Protein AF-A0A9C8NZT4-F1 (afdb_monomer_lite)

Foldseek 3Di:
DPPDDDDDDDPDDADDQDFDLVLLVLLCVLCPVPPPCPDDDSDDPPDDDGDNCNVVQVVQVVVVHGDHDDDQDWDWPDDDPDPRTDTDCVSVVVVVVSVVSSVVPD

Structure (mmCIF, N/CA/C/O backbone):
data_AF-A0A9C8NZT4-F1
#
_entry.id   AF-A0A9C8NZT4-F1
#
loop_
_atom_site.group_PDB
_atom_site.id
_atom_site.type_symbol
_atom_site.label_atom_id
_atom_site.label_alt_id
_atom_site.label_comp_id
_atom_site.label_asym_id
_atom_site.label_entity_id
_atom_site.label_seq_id
_atom_site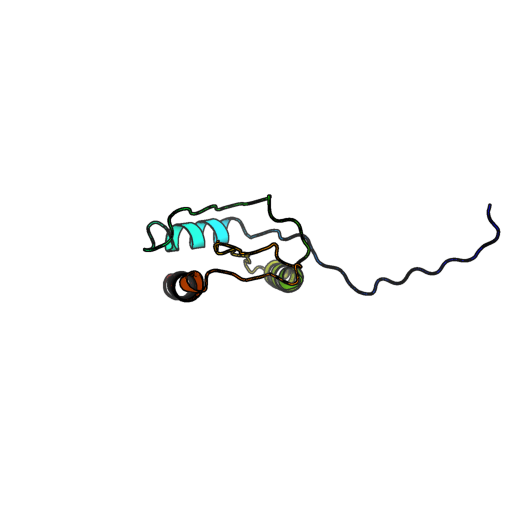.pdbx_PDB_ins_code
_atom_site.Cartn_x
_atom_site.Cartn_y
_atom_site.Cartn_z
_atom_site.occupancy
_atom_site.B_iso_or_equiv
_atom_site.auth_seq_id
_atom_site.auth_comp_id
_atom_site.auth_asym_id
_atom_site.auth_atom_id
_atom_site.pdbx_PDB_model_num
ATOM 1 N N . MET A 1 1 ? 35.196 3.904 -32.063 1.00 59.47 1 MET A N 1
ATOM 2 C CA . MET A 1 1 ? 33.753 3.645 -32.277 1.00 59.47 1 MET A CA 1
ATOM 3 C C . MET A 1 1 ? 33.616 2.169 -32.647 1.00 59.47 1 MET A C 1
ATOM 5 O O . MET A 1 1 ? 34.366 1.745 -33.512 1.00 59.47 1 MET A O 1
ATOM 9 N N . GLN A 1 2 ? 32.782 1.378 -31.957 1.00 90.44 2 GLN A N 1
ATOM 10 C CA . GLN A 1 2 ? 32.889 -0.102 -31.926 1.00 90.44 2 GLN A CA 1
ATOM 11 C C . GLN A 1 2 ? 32.275 -0.866 -33.125 1.00 90.44 2 GLN A C 1
ATOM 13 O O . GLN A 1 2 ? 32.270 -2.089 -33.113 1.00 90.44 2 GLN A O 1
ATOM 18 N N . GLY A 1 3 ? 31.745 -0.192 -34.155 1.00 90.81 3 GLY A N 1
ATOM 19 C CA . GLY A 1 3 ? 31.264 -0.862 -35.379 1.00 90.81 3 GLY A CA 1
ATOM 20 C C . GLY A 1 3 ? 30.032 -1.771 -35.221 1.00 90.81 3 GLY A C 1
ATOM 21 O O . GLY A 1 3 ? 29.809 -2.628 -36.067 1.00 90.81 3 GLY A O 1
ATOM 22 N N . VAL A 1 4 ? 29.235 -1.594 -34.164 1.00 92.81 4 VAL A N 1
ATOM 23 C CA . VAL A 1 4 ? 28.008 -2.370 -33.893 1.00 92.81 4 VAL A CA 1
ATOM 24 C C . VAL A 1 4 ? 26.749 -1.504 -34.008 1.00 92.81 4 VAL A C 1
ATOM 26 O O . VAL A 1 4 ? 26.818 -0.287 -33.817 1.00 92.81 4 VAL A O 1
ATOM 29 N N . SER A 1 5 ? 25.601 -2.131 -34.289 1.00 90.44 5 SER A N 1
ATOM 30 C CA . SER A 1 5 ? 24.266 -1.516 -34.235 1.00 90.44 5 SER A CA 1
ATOM 31 C C . SER A 1 5 ? 23.523 -1.913 -32.953 1.00 90.44 5 SER A C 1
ATOM 33 O O . SER A 1 5 ? 23.705 -3.012 -32.434 1.00 90.44 5 SER A O 1
ATOM 35 N N . VAL A 1 6 ? 22.687 -1.010 -32.431 1.00 94.31 6 VAL A N 1
ATOM 36 C CA . VAL A 1 6 ? 21.862 -1.235 -31.232 1.00 94.31 6 VAL A CA 1
ATOM 37 C C . VAL A 1 6 ? 20.429 -0.767 -31.484 1.00 94.31 6 VAL A C 1
ATOM 39 O O . VAL A 1 6 ? 20.220 0.266 -32.120 1.00 94.31 6 VAL A O 1
ATOM 42 N N . SER A 1 7 ? 19.452 -1.514 -30.970 1.00 94.69 7 SER A N 1
ATOM 43 C CA . SER A 1 7 ? 18.036 -1.136 -30.921 1.00 94.69 7 SER A CA 1
ATOM 44 C C . SER A 1 7 ? 17.528 -1.235 -29.486 1.00 94.69 7 SER A C 1
ATOM 46 O O . SER A 1 7 ? 17.800 -2.227 -28.811 1.00 94.69 7 SER A O 1
ATOM 48 N N . ILE A 1 8 ? 16.790 -0.225 -29.029 1.00 96.06 8 ILE A N 1
ATOM 49 C CA . ILE A 1 8 ? 16.204 -0.172 -27.686 1.00 96.06 8 ILE A CA 1
ATOM 50 C C . ILE A 1 8 ? 14.698 0.028 -27.840 1.00 96.06 8 ILE A C 1
ATOM 52 O O . ILE A 1 8 ? 14.271 0.959 -28.521 1.00 96.06 8 ILE A O 1
ATOM 56 N N . GLU A 1 9 ? 13.914 -0.827 -27.189 1.00 96.88 9 GLU A N 1
ATOM 57 C CA . GLU A 1 9 ? 12.456 -0.740 -27.131 1.00 96.88 9 GLU A CA 1
ATOM 58 C C . GLU A 1 9 ? 12.006 -0.741 -25.667 1.00 96.88 9 GLU A C 1
ATOM 60 O O . GLU A 1 9 ? 12.449 -1.567 -24.869 1.00 96.88 9 GLU A O 1
ATOM 65 N N . CYS A 1 10 ? 11.138 0.204 -25.303 1.00 94.75 10 CYS A N 1
ATOM 66 C CA . CYS A 1 10 ? 10.524 0.237 -23.981 1.00 94.75 10 CYS A CA 1
ATOM 67 C C . CYS A 1 10 ? 9.291 -0.672 -23.976 1.00 94.75 10 CYS A C 1
ATOM 69 O O . CYS A 1 10 ? 8.330 -0.400 -24.691 1.00 94.75 10 CYS A O 1
ATOM 71 N N . VAL A 1 11 ? 9.313 -1.724 -23.155 1.00 94.94 11 VAL A N 1
ATOM 72 C CA . VAL A 1 11 ? 8.222 -2.716 -23.058 1.00 94.94 11 VAL A CA 1
ATOM 73 C C . VAL A 1 11 ? 7.333 -2.532 -21.822 1.00 94.94 11 VAL A C 1
ATOM 75 O O . VAL A 1 11 ? 6.365 -3.263 -21.642 1.00 94.94 11 VAL A O 1
ATOM 78 N N . GLY A 1 12 ? 7.646 -1.559 -20.963 1.00 90.25 12 GLY A N 1
ATOM 79 C CA . GLY A 1 12 ? 6.886 -1.264 -19.751 1.00 90.25 12 GLY A CA 1
ATOM 80 C C . GLY A 1 12 ? 7.576 -0.218 -18.878 1.00 90.25 12 GLY A C 1
ATOM 81 O O . GLY A 1 12 ? 8.798 -0.079 -18.905 1.00 90.25 12 GLY A O 1
ATOM 82 N N . ALA A 1 13 ? 6.782 0.524 -18.110 1.00 89.88 13 ALA A N 1
ATOM 83 C CA . ALA A 1 13 ? 7.259 1.502 -17.140 1.00 89.88 13 ALA A CA 1
ATOM 84 C C . ALA A 1 13 ? 6.229 1.674 -16.017 1.00 89.88 13 ALA A C 1
ATOM 86 O O . ALA A 1 13 ? 5.029 1.547 -16.247 1.00 89.88 13 ALA A O 1
ATOM 87 N N . ALA A 1 14 ? 6.711 2.010 -14.823 1.00 88.25 14 ALA A N 1
ATOM 88 C CA . ALA A 1 14 ? 5.895 2.448 -13.697 1.00 88.25 14 ALA A CA 1
ATOM 89 C C . ALA A 1 14 ? 6.303 3.872 -13.307 1.00 88.25 14 ALA A C 1
ATOM 91 O O . ALA A 1 14 ? 7.450 4.280 -13.513 1.00 88.25 14 ALA A O 1
ATOM 92 N N . SER A 1 15 ? 5.360 4.630 -12.756 1.00 86.69 15 SER A N 1
ATOM 93 C CA . SER A 1 15 ? 5.633 5.975 -12.246 1.00 86.69 15 SER A CA 1
ATOM 94 C C . SER A 1 15 ? 6.063 5.922 -10.782 1.00 86.69 15 SER A C 1
ATOM 96 O O . SER A 1 15 ? 5.896 4.912 -10.102 1.00 86.69 15 SER A O 1
ATOM 98 N N . ALA A 1 16 ? 6.609 7.024 -10.270 1.00 87.25 16 ALA A N 1
ATOM 99 C CA . ALA A 1 16 ? 6.842 7.149 -8.837 1.00 87.25 16 ALA A CA 1
ATOM 100 C C . ALA A 1 16 ? 5.507 7.118 -8.071 1.00 87.25 16 ALA A C 1
ATOM 102 O O . ALA A 1 16 ? 4.517 7.718 -8.497 1.00 87.25 16 ALA A O 1
ATOM 103 N N . CYS A 1 17 ? 5.494 6.468 -6.908 1.00 87.88 17 CYS A N 1
ATOM 104 C CA . CYS A 1 17 ? 4.349 6.487 -6.004 1.00 87.88 17 CYS A CA 1
ATOM 105 C C . CYS A 1 17 ? 4.295 7.824 -5.242 1.00 87.88 17 CYS A C 1
ATOM 107 O O . CYS A 1 17 ? 4.793 7.946 -4.125 1.00 87.88 17 CYS A O 1
ATOM 109 N N . ALA A 1 18 ? 3.703 8.848 -5.861 1.00 89.50 18 ALA A N 1
ATOM 110 C CA . ALA A 1 18 ? 3.504 10.165 -5.258 1.00 89.50 18 ALA A CA 1
ATOM 111 C C . ALA A 1 18 ? 2.069 10.306 -4.720 1.00 89.50 18 ALA A C 1
ATOM 113 O O . ALA A 1 18 ? 1.157 10.709 -5.441 1.00 89.50 18 ALA A O 1
ATOM 114 N N . ALA A 1 19 ? 1.857 9.957 -3.449 1.00 94.81 19 ALA A N 1
ATOM 115 C CA . ALA A 1 19 ? 0.547 10.066 -2.808 1.00 94.81 19 ALA A CA 1
ATOM 116 C C . ALA A 1 19 ? 0.109 11.530 -2.604 1.00 94.81 19 ALA A C 1
ATOM 118 O O . ALA A 1 19 ? 0.916 12.416 -2.331 1.00 94.81 19 ALA A O 1
ATOM 119 N N . SER A 1 20 ? -1.199 11.776 -2.689 1.00 97.25 20 SER A N 1
ATOM 120 C CA . SER A 1 20 ? -1.823 13.079 -2.439 1.00 97.25 20 SER A CA 1
ATOM 121 C C . SER A 1 20 ? -1.807 13.404 -0.936 1.00 97.25 20 SER A C 1
ATOM 123 O O . SER A 1 20 ? -2.515 12.728 -0.185 1.00 97.25 20 SER A O 1
ATOM 125 N N . PRO A 1 21 ? -1.094 14.452 -0.470 1.00 96.56 21 PRO A N 1
ATOM 126 C CA . PRO A 1 21 ? -0.916 14.705 0.967 1.00 96.56 21 PRO A CA 1
ATOM 127 C C . PRO A 1 21 ? -2.229 14.861 1.744 1.00 96.56 21 PRO A C 1
ATOM 129 O O . PRO A 1 21 ? -2.393 14.299 2.821 1.00 96.56 21 PRO A O 1
ATOM 132 N N . ALA A 1 22 ? -3.212 15.558 1.169 1.00 97.06 22 ALA A N 1
ATOM 133 C CA . ALA A 1 22 ? -4.510 15.741 1.815 1.00 97.06 22 ALA A CA 1
ATOM 134 C C . ALA A 1 22 ? -5.310 14.430 1.950 1.00 97.06 22 ALA A C 1
ATOM 136 O O . ALA A 1 22 ? -6.024 14.256 2.935 1.00 97.06 22 ALA A O 1
ATOM 137 N N . LEU A 1 23 ? -5.168 13.488 1.008 1.00 97.44 23 LEU A N 1
ATOM 138 C CA . LEU A 1 23 ? -5.801 12.173 1.131 1.00 97.44 23 LEU A CA 1
ATOM 139 C C . LEU A 1 23 ? -5.089 11.310 2.178 1.00 97.44 23 LEU A C 1
ATOM 141 O O . LEU A 1 23 ? -5.759 10.614 2.934 1.00 97.44 23 LEU A O 1
ATOM 145 N N . VAL A 1 24 ? -3.757 11.393 2.267 1.00 97.69 24 VAL A N 1
ATOM 146 C CA . VAL A 1 24 ? -2.979 10.727 3.325 1.00 97.69 24 VAL A CA 1
ATOM 147 C C . VAL A 1 24 ? -3.434 11.195 4.708 1.00 97.69 24 VAL A C 1
ATOM 149 O O . VAL A 1 24 ? -3.750 10.359 5.550 1.00 97.69 24 VAL A O 1
ATOM 152 N N . GLU A 1 25 ? -3.550 12.508 4.937 1.00 97.44 25 GLU A N 1
ATOM 153 C CA . GLU A 1 25 ? -4.017 13.033 6.230 1.00 97.44 25 GLU A CA 1
ATOM 154 C C . GLU A 1 25 ? -5.463 12.647 6.541 1.00 97.44 25 GLU A C 1
ATOM 156 O O . GLU A 1 25 ? -5.791 12.335 7.688 1.00 97.44 25 GLU A O 1
ATOM 161 N N . LYS A 1 26 ? -6.330 12.614 5.526 1.00 97.00 26 LYS A N 1
ATOM 162 C CA . LYS A 1 26 ? -7.712 12.165 5.692 1.00 97.00 26 LYS A CA 1
ATOM 163 C C . LYS A 1 26 ? -7.770 10.703 6.128 1.00 97.00 26 LYS A C 1
ATOM 165 O O . LYS A 1 26 ? -8.390 10.400 7.140 1.00 97.00 26 LYS A O 1
ATOM 170 N N . VAL A 1 27 ? -7.080 9.812 5.412 1.00 97.88 27 VAL A N 1
ATOM 171 C CA . VAL A 1 27 ? -6.988 8.386 5.767 1.00 97.88 27 VAL A CA 1
ATOM 172 C C . VAL A 1 27 ? -6.411 8.218 7.170 1.00 97.88 27 VAL A C 1
ATOM 174 O O . VAL A 1 27 ? -6.971 7.481 7.980 1.00 97.88 27 VAL A O 1
ATOM 177 N N . ALA A 1 28 ? -5.337 8.944 7.488 1.00 97.25 28 ALA A N 1
ATOM 178 C CA . ALA A 1 28 ? -4.712 8.895 8.801 1.00 97.25 28 ALA A CA 1
ATOM 179 C C . ALA A 1 28 ? -5.669 9.333 9.919 1.00 97.25 28 ALA A C 1
ATOM 181 O O . ALA A 1 28 ? -5.686 8.733 10.990 1.00 97.25 28 ALA A O 1
ATOM 182 N N . THR A 1 29 ? -6.491 10.350 9.659 1.00 96.88 29 THR A N 1
ATOM 183 C CA . THR A 1 29 ? -7.519 10.822 10.591 1.00 96.88 29 THR A CA 1
ATOM 184 C C . THR A 1 29 ? -8.628 9.786 10.770 1.00 96.88 29 THR A C 1
ATOM 186 O O . THR A 1 29 ? -8.985 9.478 11.904 1.00 96.88 29 THR A O 1
ATOM 189 N N . CYS A 1 30 ? -9.136 9.195 9.683 1.00 97.19 30 CYS A N 1
ATOM 190 C CA . CYS A 1 30 ? -10.193 8.176 9.738 1.00 97.19 30 CYS A CA 1
ATOM 191 C C . CYS A 1 30 ? -9.768 6.911 10.497 1.00 97.19 30 CYS A C 1
ATOM 193 O O . CYS A 1 30 ? -10.613 6.235 11.085 1.00 97.19 30 CYS A O 1
ATOM 195 N N . LEU A 1 31 ? -8.472 6.593 10.473 1.00 97.50 31 LEU A N 1
ATOM 196 C CA . LEU A 1 31 ? -7.890 5.416 11.118 1.00 97.50 31 LEU A CA 1
ATOM 197 C C . LEU A 1 31 ? -7.220 5.721 12.464 1.00 97.50 31 LEU A C 1
ATOM 199 O O . LEU A 1 31 ? -6.663 4.818 13.093 1.00 97.50 31 LEU A O 1
ATOM 203 N N . ALA A 1 32 ? -7.273 6.970 12.934 1.00 95.94 32 ALA A N 1
ATOM 204 C CA . ALA A 1 32 ? -6.706 7.348 14.220 1.00 95.94 32 ALA A CA 1
ATOM 205 C C . ALA A 1 32 ? -7.412 6.587 15.356 1.00 95.94 32 ALA A C 1
ATOM 207 O O . ALA A 1 32 ? -8.605 6.760 15.593 1.00 95.94 32 ALA A O 1
ATOM 208 N N . GLY A 1 33 ? -6.665 5.732 16.060 1.00 94.31 33 GLY A N 1
ATOM 209 C CA . GLY A 1 33 ? -7.204 4.900 17.140 1.00 94.31 33 GLY A CA 1
ATOM 210 C C . GLY A 1 33 ? -8.050 3.709 16.674 1.00 94.31 33 GLY A C 1
ATOM 211 O O . GLY A 1 33 ? -8.752 3.122 17.496 1.00 94.31 33 GLY A O 1
ATOM 212 N N . TYR A 1 34 ? -8.001 3.339 15.387 1.00 96.88 34 TYR A N 1
ATOM 213 C CA . TYR A 1 34 ? -8.713 2.165 14.883 1.00 96.88 34 TYR A CA 1
ATOM 214 C C . TYR A 1 34 ? -8.218 0.882 15.586 1.00 96.88 34 TYR A C 1
ATOM 216 O O . TYR A 1 34 ? -7.008 0.625 15.587 1.00 96.88 34 TYR A O 1
ATOM 224 N N . PRO A 1 35 ? -9.109 0.060 16.178 1.00 96.81 35 PRO A N 1
ATOM 225 C CA . PRO A 1 35 ? -8.706 -1.147 16.896 1.00 96.81 35 PRO A CA 1
ATOM 226 C C . PRO A 1 35 ? -7.869 -2.093 16.028 1.00 96.81 35 PRO A C 1
ATOM 228 O O . PRO A 1 35 ? -8.278 -2.471 14.933 1.00 96.81 35 PRO A O 1
ATOM 231 N N . GLY A 1 36 ? -6.698 -2.486 16.530 1.00 95.44 36 GLY A N 1
ATOM 232 C CA . GLY A 1 36 ? -5.757 -3.366 15.827 1.00 95.44 36 GLY A CA 1
ATOM 233 C C . GLY A 1 36 ? -4.661 -2.639 15.040 1.00 95.44 36 GLY A C 1
ATOM 234 O O . GLY A 1 36 ? -3.638 -3.253 14.756 1.00 95.44 36 GLY A O 1
ATOM 235 N N . ILE A 1 37 ? -4.793 -1.335 14.764 1.00 96.94 37 ILE A N 1
ATOM 236 C CA . ILE A 1 37 ? -3.684 -0.529 14.228 1.00 96.94 37 ILE A CA 1
ATOM 237 C C . ILE A 1 37 ? -2.854 0.000 15.400 1.00 96.94 37 ILE A C 1
ATOM 239 O O . ILE A 1 37 ? -3.268 0.911 16.115 1.00 96.94 37 ILE A O 1
ATOM 243 N N . THR A 1 38 ? -1.665 -0.567 15.600 1.00 95.62 38 THR A N 1
ATOM 244 C CA . THR A 1 38 ? -0.737 -0.163 16.67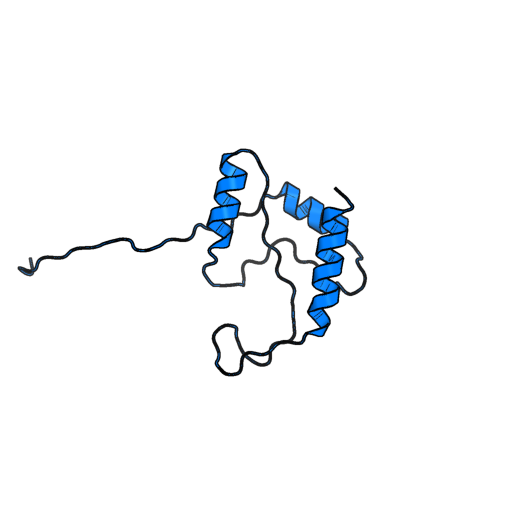3 1.00 95.62 38 THR A CA 1
ATOM 245 C C . THR A 1 38 ? 0.182 0.982 16.255 1.00 95.62 38 THR A C 1
ATOM 247 O O . THR A 1 38 ? 0.504 1.851 17.066 1.00 95.62 38 THR A O 1
ATOM 250 N N . HIS A 1 39 ? 0.567 1.018 14.978 1.00 95.56 39 HIS A N 1
ATOM 251 C CA . HIS A 1 39 ? 1.402 2.058 14.393 1.00 95.56 39 HIS A CA 1
ATOM 252 C C . HIS A 1 39 ? 0.798 2.547 13.081 1.00 95.56 39 HIS A C 1
ATOM 254 O O . HIS A 1 39 ? 0.535 1.768 12.170 1.00 95.56 39 HIS A O 1
ATOM 260 N N . LEU A 1 40 ? 0.609 3.861 12.988 1.00 96.69 40 LEU A N 1
ATOM 261 C CA . LEU A 1 40 ? 0.114 4.531 11.794 1.00 96.69 40 LEU A CA 1
ATOM 262 C C . LEU A 1 40 ? 1.220 5.432 11.240 1.00 96.69 40 LEU A C 1
ATOM 264 O O . LEU A 1 40 ? 1.491 6.509 11.777 1.00 96.69 40 LEU A O 1
ATOM 268 N N . VAL A 1 41 ? 1.859 4.985 10.163 1.00 95.81 41 VAL A N 1
ATOM 269 C CA . VAL A 1 41 ? 2.919 5.728 9.475 1.00 95.81 41 VAL A CA 1
ATOM 270 C C . VAL A 1 41 ? 2.324 6.388 8.235 1.00 95.81 41 VAL A C 1
ATOM 272 O O . VAL A 1 41 ? 1.808 5.713 7.353 1.00 95.81 41 VAL A O 1
ATOM 275 N N . ARG A 1 42 ? 2.372 7.723 8.173 1.00 94.62 42 ARG A N 1
ATOM 276 C CA . ARG A 1 42 ? 1.802 8.501 7.054 1.00 94.62 42 ARG A CA 1
ATOM 277 C C . ARG A 1 42 ? 2.634 8.403 5.779 1.00 94.62 42 ARG A C 1
ATOM 279 O O . ARG A 1 42 ? 2.089 8.396 4.682 1.00 94.62 42 ARG A O 1
ATOM 286 N N . HIS A 1 43 ? 3.952 8.358 5.946 1.00 91.06 43 HIS A N 1
ATOM 287 C CA . HIS A 1 43 ? 4.914 8.303 4.858 1.00 91.06 43 HIS A CA 1
ATOM 288 C C . HIS A 1 43 ? 6.028 7.341 5.236 1.00 91.06 43 HIS A C 1
ATOM 290 O O . HIS A 1 43 ? 6.747 7.575 6.206 1.00 91.06 43 HIS A O 1
ATOM 296 N N . ASP A 1 44 ? 6.157 6.280 4.453 1.00 86.44 44 ASP A N 1
ATOM 297 C CA . ASP A 1 44 ? 7.257 5.338 4.544 1.00 86.44 44 ASP A CA 1
ATOM 298 C C . ASP A 1 44 ? 7.999 5.328 3.206 1.00 86.44 44 ASP A C 1
ATOM 300 O O . ASP A 1 44 ? 7.388 5.223 2.143 1.00 86.44 44 ASP A O 1
ATOM 304 N N . VAL A 1 45 ? 9.315 5.504 3.270 1.00 81.44 45 VAL A N 1
ATOM 305 C CA . VAL A 1 45 ? 10.221 5.508 2.112 1.00 81.44 45 VAL A CA 1
ATOM 306 C C . VAL A 1 45 ? 11.112 4.265 2.083 1.00 81.44 45 VAL A C 1
ATOM 308 O O . VAL A 1 45 ? 11.994 4.163 1.235 1.00 81.44 45 VAL A O 1
ATOM 311 N N . THR A 1 46 ? 10.922 3.344 3.031 1.00 82.44 46 THR A N 1
ATOM 312 C CA . THR A 1 46 ? 11.701 2.108 3.138 1.00 82.44 46 THR A CA 1
ATOM 313 C C . THR A 1 46 ? 11.314 1.026 2.124 1.00 82.44 46 THR A C 1
ATOM 315 O O . THR A 1 46 ? 12.232 0.331 1.677 1.00 82.44 46 THR A O 1
ATOM 318 N N . PRO A 1 47 ? 10.039 0.863 1.696 1.00 78.88 47 PRO A N 1
ATOM 319 C CA . PRO A 1 47 ? 9.699 -0.116 0.673 1.00 78.88 47 PRO A CA 1
ATOM 320 C C . PRO A 1 47 ? 10.387 0.228 -0.650 1.00 78.88 47 PRO A C 1
ATOM 322 O O . PRO A 1 47 ? 10.207 1.312 -1.204 1.00 78.88 47 PRO A O 1
ATOM 325 N N . ALA A 1 48 ? 11.171 -0.718 -1.162 1.00 77.25 48 ALA A N 1
ATOM 326 C CA . ALA A 1 48 ? 11.850 -0.611 -2.444 1.00 77.25 48 ALA A CA 1
ATOM 327 C C . ALA A 1 48 ? 11.235 -1.611 -3.430 1.00 77.25 48 ALA A C 1
ATOM 329 O O . ALA A 1 48 ? 11.158 -2.805 -3.150 1.00 77.25 48 ALA A O 1
ATOM 330 N N . GLY A 1 49 ? 10.793 -1.119 -4.584 1.00 86.25 49 GLY A N 1
ATOM 331 C CA . GLY A 1 49 ? 10.125 -1.910 -5.614 1.00 86.25 49 GLY A CA 1
ATOM 332 C C . GLY A 1 49 ? 9.323 -1.018 -6.559 1.00 86.25 49 GLY A C 1
ATOM 333 O O . GLY A 1 49 ? 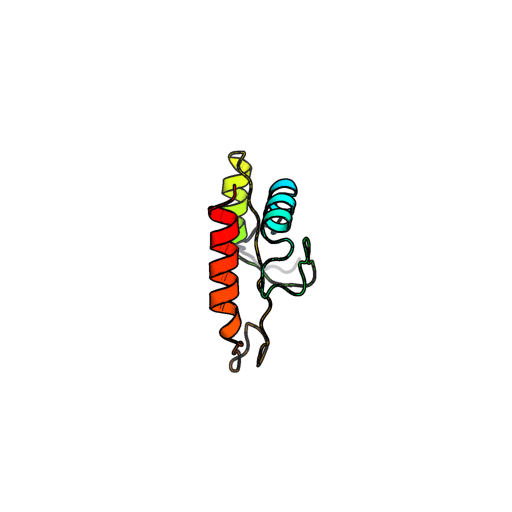9.113 0.162 -6.278 1.00 86.25 49 GLY A O 1
ATOM 334 N N . SER A 1 50 ? 8.900 -1.568 -7.693 1.00 91.00 50 SER A N 1
ATOM 335 C CA . SER A 1 50 ? 7.959 -0.914 -8.609 1.00 91.00 50 SER A CA 1
ATOM 336 C C . SER A 1 50 ? 6.567 -1.511 -8.447 1.00 91.00 50 SER A C 1
ATOM 338 O O . SER A 1 50 ? 6.451 -2.721 -8.283 1.00 91.00 50 SER A O 1
ATOM 340 N N . GLU A 1 51 ? 5.535 -0.683 -8.579 1.00 91.69 51 GLU A N 1
ATOM 341 C CA . GLU A 1 51 ? 4.129 -1.083 -8.484 1.00 91.69 51 GLU A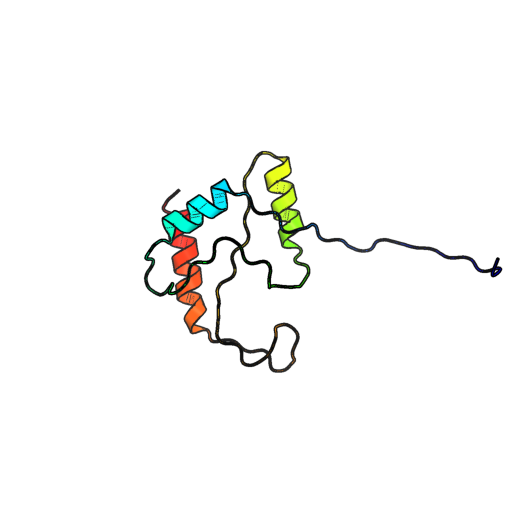 CA 1
ATOM 342 C C . GLU A 1 51 ? 3.345 -0.421 -9.626 1.00 91.69 51 GLU A C 1
ATOM 344 O O . GLU A 1 51 ? 3.491 0.784 -9.866 1.00 91.69 51 GLU A O 1
ATOM 349 N N . ASP A 1 52 ? 2.537 -1.184 -10.361 1.00 93.88 52 ASP A N 1
ATOM 350 C CA . ASP A 1 52 ? 1.814 -0.677 -11.531 1.00 93.88 52 ASP A CA 1
ATOM 351 C C . ASP A 1 52 ? 0.560 0.122 -11.152 1.00 93.88 52 ASP A C 1
ATOM 353 O O . ASP A 1 52 ? 0.128 0.984 -11.928 1.00 93.88 52 ASP A O 1
ATOM 357 N N . ALA A 1 53 ? 0.070 -0.028 -9.913 1.00 94.75 53 ALA A N 1
ATOM 358 C CA . ALA A 1 53 ? -0.983 0.813 -9.346 1.00 94.75 53 ALA A CA 1
ATOM 359 C C . ALA A 1 53 ? -0.632 2.310 -9.416 1.00 94.75 53 ALA A C 1
ATOM 361 O O . ALA A 1 53 ? -1.522 3.160 -9.504 1.00 94.75 53 ALA A O 1
ATOM 362 N N . THR A 1 54 ? 0.661 2.653 -9.474 1.00 95.06 54 THR A N 1
ATOM 363 C CA . THR A 1 54 ? 1.139 4.026 -9.704 1.00 95.06 54 THR A CA 1
ATOM 364 C C . THR A 1 54 ? 0.613 4.634 -11.007 1.00 95.06 54 THR A C 1
ATOM 366 O O . THR A 1 54 ? 0.373 5.840 -11.065 1.00 95.06 54 THR A O 1
ATOM 369 N N . SER A 1 55 ? 0.340 3.818 -12.030 1.00 94.38 55 SER A N 1
ATOM 370 C CA . SER A 1 55 ? -0.275 4.264 -13.285 1.00 94.38 55 SER A CA 1
ATOM 371 C C . SER A 1 55 ? -1.737 4.673 -13.085 1.00 94.38 55 SER A C 1
ATOM 373 O O . SER A 1 55 ? -2.193 5.669 -13.651 1.00 94.38 55 SER A O 1
ATOM 375 N N . LEU A 1 56 ? -2.471 3.953 -12.229 1.00 95.81 56 LEU A N 1
ATOM 376 C CA . LEU A 1 56 ? -3.839 4.316 -11.846 1.00 95.81 56 LEU A CA 1
ATOM 377 C C . LEU A 1 56 ? -3.846 5.596 -11.005 1.00 95.81 56 LEU A C 1
ATOM 379 O O . LEU A 1 56 ? -4.647 6.496 -11.260 1.00 95.81 56 LEU A O 1
ATOM 383 N N . MET A 1 57 ? -2.921 5.709 -10.049 1.00 97.06 57 MET A N 1
ATOM 384 C CA . MET A 1 57 ? -2.759 6.908 -9.223 1.00 97.06 57 MET A CA 1
ATOM 385 C C . MET A 1 57 ? -2.476 8.145 -10.083 1.00 97.06 57 MET A C 1
ATOM 387 O O . MET A 1 57 ? -3.177 9.151 -9.957 1.00 97.06 57 MET A O 1
ATOM 391 N N . ALA A 1 58 ? -1.508 8.051 -11.002 1.00 95.38 58 ALA A N 1
ATOM 392 C CA . ALA A 1 58 ? -1.164 9.128 -11.925 1.00 95.38 58 ALA A CA 1
ATOM 393 C C . ALA A 1 58 ? -2.389 9.568 -12.736 1.00 95.38 58 ALA A C 1
ATOM 395 O O . ALA A 1 58 ? -2.713 10.755 -12.788 1.00 95.38 58 ALA A O 1
ATOM 396 N N . ARG A 1 59 ? -3.145 8.605 -13.279 1.00 96.19 59 ARG A N 1
ATOM 397 C CA . ARG A 1 59 ? -4.342 8.897 -14.069 1.00 96.19 59 ARG A CA 1
ATOM 398 C C . ARG A 1 59 ? -5.438 9.616 -13.279 1.00 96.19 59 ARG A C 1
ATOM 400 O O . ARG A 1 59 ? -6.114 10.489 -13.828 1.00 96.19 59 ARG A O 1
ATOM 407 N N . VAL A 1 60 ? -5.649 9.245 -12.018 1.00 97.88 60 VAL A N 1
ATOM 408 C CA . VAL A 1 60 ? -6.613 9.921 -11.135 1.00 97.88 60 VAL A CA 1
ATOM 409 C C . VAL A 1 60 ? -6.180 11.366 -10.886 1.00 97.88 60 VAL A C 1
ATOM 411 O O . VAL A 1 60 ? -6.993 12.283 -11.018 1.00 97.88 60 VAL A O 1
ATOM 414 N N . MET A 1 61 ? -4.898 11.581 -10.592 1.00 96.69 61 MET A N 1
ATOM 415 C CA . MET A 1 61 ? -4.352 12.904 -10.279 1.00 96.69 61 MET A CA 1
ATOM 416 C C . MET A 1 61 ? -4.323 13.841 -11.495 1.00 96.69 61 MET A C 1
ATOM 418 O O . MET A 1 61 ? -4.687 15.008 -11.369 1.00 96.69 61 MET A O 1
ATOM 422 N N . GLU A 1 62 ? -4.007 13.339 -12.694 1.00 96.75 62 GLU A N 1
ATOM 423 C CA . GLU A 1 62 ? -4.112 14.093 -13.960 1.00 96.75 62 GLU A CA 1
ATOM 424 C C . GLU A 1 62 ? -5.516 14.657 -14.212 1.00 96.75 62 GLU A C 1
ATOM 426 O O . GLU A 1 62 ? -5.682 15.671 -14.889 1.00 96.75 62 GLU A O 1
ATOM 431 N N . ARG A 1 63 ? -6.543 13.988 -13.683 1.00 98.12 63 ARG A N 1
ATOM 432 C CA . ARG A 1 63 ? -7.949 14.388 -13.810 1.00 98.12 63 ARG A CA 1
ATOM 433 C C . ARG A 1 63 ? -8.441 15.226 -12.628 1.00 98.12 63 ARG A C 1
ATOM 435 O O . ARG A 1 63 ? -9.644 15.433 -12.498 1.00 98.12 63 ARG A O 1
ATOM 442 N N . GLY A 1 64 ? -7.531 15.704 -11.779 1.00 97.88 64 GLY A N 1
ATOM 443 C CA . GLY A 1 64 ? -7.840 16.522 -10.606 1.00 97.88 64 GLY A CA 1
ATOM 444 C C . GLY A 1 64 ? -8.337 15.733 -9.392 1.00 97.88 64 GLY A C 1
ATOM 445 O O . GLY A 1 64 ? -8.768 16.342 -8.416 1.00 97.88 64 GLY A O 1
ATOM 446 N N . GLY A 1 65 ? -8.297 14.397 -9.438 1.00 98.12 65 GLY A N 1
ATOM 447 C CA . GLY A 1 65 ? -8.592 13.542 -8.290 1.00 98.12 65 GLY A CA 1
ATOM 448 C C . GLY A 1 65 ? -7.411 13.416 -7.322 1.00 98.12 65 GLY A C 1
ATOM 449 O O . GLY A 1 65 ? -6.323 13.937 -7.560 1.00 98.12 65 GLY A O 1
ATOM 450 N N . GLN A 1 66 ? -7.623 12.685 -6.228 1.00 98.00 66 GLN A N 1
ATOM 451 C CA . GLN A 1 66 ? -6.588 12.364 -5.243 1.00 98.00 66 GLN A CA 1
ATOM 452 C C . GLN A 1 66 ? -6.366 10.856 -5.186 1.00 98.00 66 GLN A C 1
ATOM 454 O O . GLN A 1 66 ? -7.318 10.084 -5.290 1.00 98.00 66 GLN A O 1
ATOM 459 N N . ALA A 1 67 ? -5.119 10.443 -4.991 1.00 97.50 67 ALA A N 1
ATOM 460 C CA . ALA A 1 67 ? -4.743 9.039 -4.893 1.00 97.50 67 ALA A CA 1
ATOM 461 C C . ALA A 1 67 ? -3.701 8.826 -3.790 1.00 97.50 67 ALA A C 1
ATOM 463 O O . ALA A 1 67 ? -2.890 9.707 -3.508 1.00 97.50 67 ALA A O 1
ATOM 464 N N . THR A 1 68 ? -3.735 7.660 -3.154 1.00 96.81 68 THR A N 1
ATOM 465 C CA . THR A 1 68 ? -2.747 7.214 -2.165 1.00 96.81 68 THR A CA 1
ATOM 466 C C . THR A 1 68 ? -2.552 5.705 -2.296 1.00 96.81 68 THR A C 1
ATOM 468 O O . THR A 1 68 ? -3.349 5.040 -2.956 1.00 96.81 68 THR A O 1
ATOM 471 N N . TYR A 1 69 ? -1.506 5.179 -1.668 1.00 95.62 69 TYR A N 1
ATOM 472 C CA . TYR A 1 69 ? -1.212 3.753 -1.588 1.00 95.62 69 TYR A CA 1
ATOM 473 C C . TYR A 1 69 ? -1.025 3.381 -0.116 1.00 95.62 69 TYR A C 1
ATOM 475 O O . TYR A 1 69 ? -0.346 4.100 0.617 1.00 95.62 69 TYR A O 1
ATOM 483 N N . MET A 1 70 ? -1.663 2.301 0.332 1.00 95.50 70 MET A N 1
ATOM 484 C CA . MET A 1 70 ? -1.630 1.861 1.728 1.00 95.50 70 MET A CA 1
ATOM 485 C C . MET A 1 70 ? -0.909 0.523 1.834 1.00 95.50 70 MET A C 1
ATOM 487 O O . MET A 1 70 ? -1.153 -0.377 1.036 1.00 95.50 70 MET A O 1
ATOM 491 N N . ILE A 1 71 ? -0.062 0.391 2.852 1.00 95.38 71 ILE A N 1
ATOM 492 C CA . ILE A 1 71 ? 0.606 -0.861 3.207 1.00 95.38 71 ILE A CA 1
ATOM 493 C C . ILE A 1 71 ? 0.101 -1.271 4.587 1.00 95.38 71 ILE A C 1
ATOM 495 O O . ILE A 1 71 ? 0.122 -0.471 5.522 1.00 95.38 71 ILE A O 1
ATOM 499 N N . PHE A 1 72 ? -0.346 -2.518 4.708 1.00 96.38 72 PHE A N 1
ATOM 500 C CA . PHE A 1 72 ? -0.673 -3.134 5.988 1.00 96.38 72 PHE A CA 1
ATOM 501 C C . PHE A 1 72 ? 0.475 -4.059 6.376 1.00 96.38 72 PHE A C 1
ATOM 503 O O . PHE A 1 72 ? 0.819 -4.968 5.622 1.00 96.38 72 PHE A O 1
ATOM 510 N N . GLY A 1 73 ? 1.096 -3.793 7.524 1.00 94.75 73 GLY A N 1
ATOM 511 C CA . GLY A 1 73 ? 2.165 -4.640 8.042 1.00 94.75 73 GLY A CA 1
ATOM 512 C C . GLY A 1 73 ? 1.629 -6.008 8.459 1.00 94.75 73 GLY A C 1
ATOM 513 O O . GLY A 1 73 ? 0.568 -6.089 9.075 1.00 94.75 73 GLY A O 1
ATOM 514 N N . ALA A 1 74 ? 2.382 -7.055 8.138 1.00 95.81 74 ALA A N 1
ATOM 515 C CA . ALA A 1 74 ? 2.143 -8.423 8.573 1.00 95.81 74 ALA A CA 1
ATOM 516 C C . ALA A 1 74 ? 3.485 -9.076 8.901 1.00 95.81 74 ALA A C 1
ATOM 518 O O . ALA A 1 74 ? 4.503 -8.741 8.285 1.00 95.81 74 ALA A O 1
ATOM 519 N N . ASP A 1 75 ? 3.486 -10.010 9.847 1.00 96.38 75 ASP A N 1
ATOM 520 C CA . ASP A 1 75 ? 4.661 -10.836 10.089 1.00 96.38 75 ASP A CA 1
ATOM 521 C C . ASP A 1 75 ? 4.891 -11.725 8.866 1.00 96.38 75 ASP A C 1
ATOM 523 O O . ASP A 1 75 ? 3.976 -12.407 8.404 1.00 96.38 75 ASP A O 1
ATOM 527 N N . LEU A 1 76 ? 6.108 -11.679 8.318 1.00 96.88 76 LEU A N 1
ATOM 528 C CA . LEU A 1 76 ? 6.482 -12.414 7.114 1.00 96.88 76 LEU A CA 1
ATOM 529 C C . LEU A 1 76 ? 7.416 -13.573 7.457 1.00 96.88 76 LEU A C 1
ATOM 531 O O . LEU A 1 76 ? 8.413 -13.387 8.157 1.00 96.88 76 LEU A O 1
ATOM 535 N N . ALA A 1 77 ? 7.159 -14.748 6.882 1.00 97.19 77 ALA A N 1
ATOM 536 C CA . ALA A 1 77 ? 8.077 -15.884 6.970 1.00 97.19 77 ALA A CA 1
ATOM 537 C C . ALA A 1 77 ? 9.340 -15.681 6.106 1.00 97.19 77 ALA A C 1
ATOM 539 O O . ALA A 1 77 ? 10.422 -16.165 6.445 1.00 97.19 77 ALA A O 1
ATOM 540 N N . ALA A 1 78 ? 9.211 -14.949 4.993 1.00 96.94 78 ALA A N 1
ATOM 541 C CA . ALA A 1 78 ? 10.297 -14.550 4.099 1.00 96.94 78 ALA A CA 1
ATOM 542 C C . ALA A 1 78 ? 9.906 -13.297 3.284 1.00 96.94 78 ALA A C 1
ATOM 544 O O . ALA A 1 78 ? 8.755 -12.876 3.290 1.00 96.94 78 ALA A O 1
ATOM 545 N N . GLY A 1 79 ? 10.857 -12.689 2.563 1.00 93.69 79 GLY A N 1
ATOM 546 C CA . GLY A 1 79 ? 10.596 -11.490 1.745 1.00 93.69 79 GLY A CA 1
ATOM 547 C C . GLY A 1 79 ? 9.681 -11.728 0.527 1.00 93.69 79 GLY A C 1
ATOM 548 O O . GLY A 1 79 ? 9.542 -12.855 0.062 1.00 93.69 79 GLY A O 1
ATOM 549 N N . HIS A 1 80 ? 9.116 -10.651 -0.037 1.00 93.19 80 HIS A N 1
ATOM 550 C CA . HIS A 1 80 ? 8.023 -10.667 -1.036 1.00 93.19 80 HIS A CA 1
ATOM 551 C C . HIS A 1 80 ? 8.230 -11.496 -2.319 1.00 93.19 80 HIS A C 1
ATOM 553 O O . HIS A 1 80 ? 7.257 -11.929 -2.921 1.00 93.19 80 HIS A O 1
ATOM 559 N N . HIS A 1 81 ? 9.468 -11.730 -2.755 1.00 94.25 81 HIS A N 1
ATOM 560 C CA . HIS A 1 81 ? 9.774 -12.512 -3.967 1.00 94.25 81 HIS A CA 1
ATOM 561 C C . HIS A 1 81 ? 10.479 -13.839 -3.647 1.00 94.25 81 HIS A C 1
ATOM 563 O O . HIS A 1 81 ? 11.192 -14.398 -4.480 1.00 94.25 81 HIS A O 1
ATOM 569 N N . ASN A 1 82 ? 10.340 -14.322 -2.413 1.00 97.31 82 ASN A N 1
ATOM 570 C CA . ASN A 1 82 ? 10.956 -15.560 -1.960 1.00 97.31 82 ASN A CA 1
ATOM 571 C C . ASN A 1 82 ? 10.000 -16.753 -2.134 1.00 97.31 82 ASN A C 1
ATOM 573 O O . ASN A 1 82 ? 8.799 -16.622 -1.927 1.00 97.31 82 ASN A O 1
ATOM 577 N N . ALA A 1 83 ? 10.532 -17.936 -2.459 1.00 97.75 83 ALA A N 1
ATOM 578 C CA . ALA A 1 83 ? 9.735 -19.161 -2.599 1.00 97.75 83 ALA A CA 1
ATOM 579 C C . ALA A 1 83 ? 9.066 -19.617 -1.287 1.00 97.75 83 ALA A C 1
ATOM 581 O O . ALA A 1 83 ? 8.066 -20.324 -1.332 1.00 97.75 83 ALA A O 1
ATOM 582 N N . CYS A 1 84 ? 9.613 -19.212 -0.139 1.00 97.94 84 CYS A N 1
ATOM 583 C CA . CYS A 1 84 ? 9.045 -19.455 1.186 1.00 97.94 84 CYS A CA 1
ATOM 584 C C . CYS A 1 84 ? 8.255 -18.247 1.715 1.00 97.94 84 CYS A C 1
ATOM 586 O O . CYS A 1 84 ? 8.081 -18.127 2.926 1.00 97.94 84 CYS A O 1
ATOM 588 N N . PHE A 1 85 ? 7.863 -17.307 0.846 1.00 98.00 85 PHE A N 1
ATOM 589 C CA . PHE A 1 85 ? 7.010 -16.195 1.248 1.00 98.00 85 PHE A CA 1
ATOM 590 C C . PHE A 1 85 ? 5.702 -16.730 1.832 1.00 98.00 85 PHE A C 1
ATOM 592 O O . PHE A 1 85 ? 5.021 -17.545 1.214 1.00 98.00 85 PHE A O 1
ATOM 599 N N . ASP A 1 86 ? 5.381 -16.233 3.016 1.00 98.12 86 ASP A N 1
ATOM 600 C CA . ASP A 1 86 ? 4.125 -16.446 3.716 1.00 98.12 86 ASP A CA 1
ATOM 601 C C . ASP A 1 86 ? 3.923 -15.264 4.670 1.00 98.12 86 ASP A C 1
ATOM 603 O O . ASP A 1 86 ? 4.903 -14.595 5.034 1.00 98.12 86 ASP A O 1
ATOM 607 N N . PHE A 1 87 ? 2.682 -14.989 5.057 1.00 98.12 87 PHE A N 1
ATOM 608 C CA . PHE A 1 87 ? 2.353 -13.878 5.946 1.00 98.12 87 PHE A CA 1
ATOM 609 C C . PHE A 1 87 ? 1.241 -14.236 6.930 1.00 98.12 87 PHE A C 1
ATOM 611 O O . PHE A 1 87 ? 0.380 -15.062 6.642 1.00 98.12 87 PHE A O 1
ATOM 618 N N . ASP A 1 88 ? 1.233 -13.584 8.094 1.00 98.12 88 ASP A N 1
ATOM 619 C CA . ASP A 1 88 ? 0.149 -13.749 9.062 1.00 98.12 88 ASP A CA 1
ATOM 620 C C . ASP A 1 88 ? -1.169 -13.154 8.530 1.00 98.12 88 ASP A C 1
ATOM 622 O O . ASP A 1 88 ? -1.403 -11.941 8.532 1.00 98.12 88 ASP A O 1
ATOM 626 N N . GLU A 1 89 ? -2.057 -14.043 8.094 1.00 98.06 89 GLU A N 1
ATOM 627 C CA . GLU A 1 89 ? -3.377 -13.740 7.548 1.00 98.06 89 GLU A CA 1
ATOM 628 C C . GLU A 1 89 ? -4.330 -13.042 8.535 1.00 98.06 89 GLU A C 1
ATOM 630 O O . GLU A 1 89 ? -5.351 -12.485 8.112 1.00 98.06 89 GLU A O 1
ATOM 635 N N . THR A 1 90 ? -4.012 -12.984 9.835 1.00 96.94 90 THR A N 1
ATOM 636 C CA . THR A 1 90 ? -4.804 -12.204 10.803 1.00 96.94 90 THR A CA 1
ATOM 637 C C . THR A 1 90 ? -4.834 -10.705 10.480 1.00 96.94 90 THR A C 1
ATOM 639 O O . THR A 1 90 ? -5.733 -9.995 10.941 1.00 96.94 90 THR A O 1
ATOM 642 N N . VAL A 1 91 ? -3.933 -10.223 9.612 1.00 98.06 91 VAL 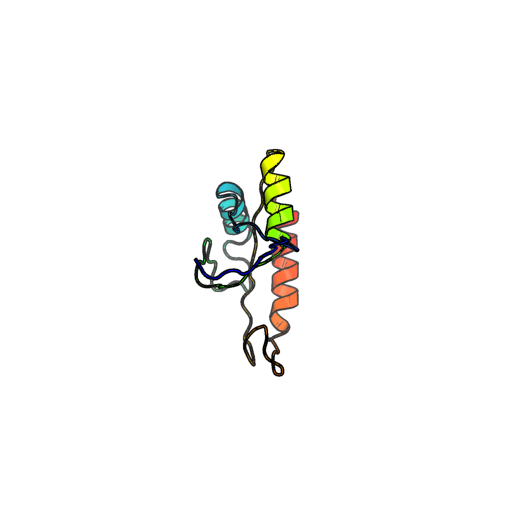A N 1
ATOM 643 C CA . VAL A 1 91 ? -3.969 -8.866 9.050 1.00 98.06 91 VAL A CA 1
ATOM 644 C C . VAL A 1 91 ? -5.171 -8.627 8.125 1.00 98.06 91 VAL A C 1
ATOM 646 O O . VAL A 1 91 ? -5.623 -7.489 7.989 1.00 98.06 91 VAL A O 1
ATOM 649 N N . MET A 1 92 ? -5.730 -9.660 7.480 1.00 98.31 92 MET A N 1
ATOM 650 C CA . MET A 1 92 ? -6.738 -9.465 6.428 1.00 98.31 92 MET A CA 1
ATOM 651 C C . MET A 1 92 ? -8.033 -8.816 6.947 1.00 98.31 92 MET A C 1
ATOM 653 O O . MET A 1 92 ? -8.470 -7.828 6.350 1.00 98.31 92 MET A O 1
ATOM 657 N N . PRO A 1 93 ? -8.647 -9.271 8.062 1.00 98.25 93 PRO A N 1
ATOM 658 C CA . PRO A 1 93 ? -9.825 -8.603 8.617 1.00 98.25 93 PRO A CA 1
ATOM 659 C C . PRO A 1 93 ? -9.542 -7.160 9.056 1.00 98.25 93 PRO A C 1
ATOM 661 O O . PRO A 1 93 ? -10.399 -6.291 8.882 1.00 98.25 93 PRO A O 1
ATOM 664 N N . LEU A 1 94 ? -8.339 -6.889 9.582 1.00 98.06 94 LEU A N 1
ATOM 665 C CA . LEU A 1 94 ? -7.899 -5.542 9.950 1.00 98.06 94 LEU A CA 1
ATOM 666 C C . LEU A 1 94 ? 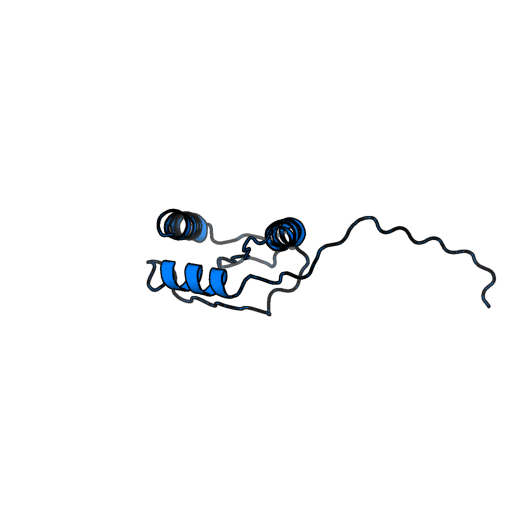-7.838 -4.631 8.716 1.00 98.06 94 LEU A C 1
ATOM 668 O O . LEU A 1 94 ? -8.399 -3.536 8.738 1.00 98.06 94 LEU A O 1
ATOM 672 N N . ALA A 1 95 ? -7.210 -5.099 7.634 1.00 98.19 95 ALA A N 1
ATOM 673 C CA . ALA A 1 95 ? -7.072 -4.352 6.388 1.00 98.19 95 ALA A CA 1
ATOM 674 C C . ALA A 1 95 ? -8.432 -4.054 5.740 1.00 98.19 95 ALA A C 1
ATOM 676 O O . ALA A 1 95 ? -8.714 -2.908 5.389 1.00 98.19 95 ALA A O 1
ATOM 677 N N . VAL A 1 96 ? -9.311 -5.058 5.644 1.00 98.31 96 VAL A N 1
ATOM 678 C CA . VAL A 1 96 ? -10.670 -4.881 5.105 1.00 98.31 96 VAL A CA 1
ATOM 679 C C . VAL A 1 96 ? -11.464 -3.888 5.952 1.00 98.31 96 VAL A C 1
ATOM 681 O O . VAL A 1 96 ? -12.061 -2.960 5.408 1.00 98.31 96 VAL A O 1
ATOM 684 N N . GLY A 1 97 ? -11.438 -4.033 7.279 1.00 98.12 97 GLY A N 1
ATOM 685 C CA . GLY A 1 97 ? -12.133 -3.124 8.187 1.00 98.12 97 GLY A CA 1
ATOM 686 C C . GLY A 1 97 ? -11.622 -1.682 8.097 1.00 98.12 97 GLY A C 1
ATOM 687 O O . GLY A 1 97 ? -12.423 -0.750 8.032 1.00 98.12 97 GLY A O 1
ATOM 688 N N . ALA A 1 98 ? -10.305 -1.486 7.995 1.00 97.81 98 ALA A N 1
ATOM 689 C CA . ALA A 1 98 ? -9.708 -0.168 7.797 1.00 97.81 98 ALA A CA 1
ATOM 690 C C . ALA A 1 98 ? -10.133 0.464 6.458 1.00 97.81 98 ALA A C 1
ATOM 692 O O . ALA A 1 98 ? -10.512 1.636 6.419 1.00 97.81 98 ALA A O 1
ATOM 693 N N . LEU A 1 99 ? -10.142 -0.306 5.364 1.00 97.81 99 LEU A N 1
ATOM 694 C CA . LEU A 1 99 ? -10.628 0.170 4.064 1.00 97.81 99 LEU A CA 1
ATOM 695 C C . LEU A 1 99 ? -12.116 0.551 4.120 1.00 97.81 99 LEU A C 1
ATOM 697 O O . LEU A 1 99 ? -12.502 1.594 3.592 1.00 97.81 99 LEU A O 1
ATOM 701 N N . MET A 1 100 ? -12.943 -0.245 4.805 1.00 97.94 100 MET A N 1
ATOM 702 C CA . MET A 1 100 ? -14.354 0.083 5.038 1.00 97.94 100 MET A CA 1
ATOM 703 C C . MET A 1 100 ? -14.510 1.370 5.853 1.00 97.94 100 MET A C 1
ATOM 705 O O . MET A 1 100 ? -15.310 2.227 5.484 1.00 97.94 100 MET A O 1
ATOM 709 N N . GLN A 1 101 ? -13.729 1.540 6.922 1.00 97.38 101 GLN A N 1
ATOM 710 C CA . GLN A 1 101 ? -13.757 2.741 7.755 1.00 97.38 101 GLN A CA 1
ATOM 711 C C . GLN A 1 101 ? -13.441 3.999 6.938 1.00 97.38 101 GLN A C 1
ATOM 713 O O . GLN A 1 101 ? -14.138 5.003 7.073 1.00 97.38 101 GLN A O 1
ATOM 718 N N . VAL A 1 102 ? -12.440 3.937 6.057 1.00 97.25 102 VAL A N 1
ATOM 719 C CA . VAL A 1 102 ? -12.089 5.043 5.151 1.00 97.25 102 VAL A CA 1
ATOM 720 C C . VAL A 1 102 ? -13.205 5.319 4.140 1.00 97.25 102 VAL A C 1
ATOM 722 O O . VAL A 1 102 ? -13.533 6.476 3.893 1.00 97.25 102 VAL A O 1
ATOM 725 N N . ALA A 1 103 ? -13.805 4.279 3.557 1.00 96.38 103 ALA A N 1
ATOM 726 C CA . ALA A 1 103 ? -14.846 4.435 2.542 1.00 96.38 103 ALA A CA 1
ATOM 727 C C . ALA A 1 103 ? -16.165 4.991 3.107 1.00 96.38 103 ALA A C 1
ATOM 729 O O . ALA A 1 103 ? -16.853 5.752 2.428 1.00 96.38 103 ALA A O 1
ATOM 730 N N . LEU A 1 104 ? -16.523 4.609 4.336 1.00 95.94 104 LEU A N 1
ATOM 731 C CA . LEU A 1 104 ? -17.788 4.983 4.977 1.00 95.94 104 LEU A CA 1
ATOM 732 C C . LEU A 1 104 ? -17.720 6.307 5.752 1.00 95.94 104 LEU A C 1
ATOM 734 O O . LEU A 1 104 ? -18.768 6.849 6.096 1.00 95.94 104 LEU A O 1
ATOM 738 N N . ASN A 1 105 ? -16.519 6.843 5.998 1.00 89.75 105 ASN A N 1
ATOM 739 C CA . ASN A 1 105 ? -16.306 8.121 6.685 1.00 89.75 105 ASN A CA 1
ATOM 740 C C . ASN A 1 105 ? -15.509 9.083 5.781 1.00 89.75 105 ASN A C 1
ATOM 742 O O . ASN A 1 105 ? -14.305 9.267 5.991 1.00 89.75 105 ASN A O 1
ATOM 746 N N . PRO A 1 106 ? -16.152 9.629 4.731 1.00 71.25 106 PRO A N 1
ATOM 747 C CA . PRO A 1 106 ? -15.521 10.528 3.773 1.00 71.25 106 PRO A CA 1
ATOM 748 C C . PRO A 1 106 ? -15.336 11.955 4.307 1.00 71.25 106 PRO A C 1
ATOM 750 O O . PRO A 1 106 ? -15.775 12.282 5.424 1.00 71.25 106 PRO A O 1
#

Radius of gyration: 18.57 Å; chains: 1; bounding box: 52×36×52 Å

Secondary structure (DSSP, 8-state):
--------------------HHHHHHHHHHTTT-TT-----S------S--THHHHHHHHHHTT-----------BSS-TTSTT--B-TTHHHHHHHHHHHHHH--

Sequence (106 aa):
MQGVSVSIECVGAASACAASPALVEKVATCLAGYPGITHLVRHDVTPAGSEDATSLMARVMERGGQATYMIFGADLAAGHHNACFDFDETVMPLAVGALMQVALNP

pLDDT: mean 94.24, std 5.85, range [59.47, 98.31]